Protein 2MZL (pdb70)

Foldseek 3Di:
DPPVCCCVVVVD

Organism: Conus rolani (NCBI:txid745791)

Solvent-accessible surface area: 1956 Å² total

Radius of gyration: 7.88 Å; Cα contacts (8 Å, |Δi|>4): 2; chains: 1; bounding box: 21×6×15 Å

Sequence (12 aa):
GELQNQLIRKSNGELQNQLIRKSNGELQNQLIRKSNGELQNQLIRKSNGELQNQLIRKSNGELQNQLIRKSNGELQNQLIRKSNGELQNQLIRKSNGELQNQLIRKSNGELQNQLIRKSN

Secondary structure (DSSP, 8-state):
------------

Structure (mmCIF, N/CA/C/O backbone):
data_2MZL
#
_entry.id   2MZL
#
loop_
_atom_site.group_PDB
_atom_site.id
_atom_site.type_symbol
_atom_site.label_atom_id
_atom_site.label_alt_id
_atom_site.label_comp_id
_atom_site.label_asym_id
_atom_site.label_entity_id
_atom_site.label_seq_id
_atom_site.pdbx_PDB_ins_code
_atom_site.Cartn_x
_atom_site.Cartn_y
_atom_site.Cartn_z
_atom_site.occupancy
_atom_site.B_iso_or_equiv
_atom_site.auth_seq_id
_atom_site.auth_comp_id
_atom_site.auth_asym_id
_atom_site.auth_atom_id
_atom_site.pdbx_PDB_mode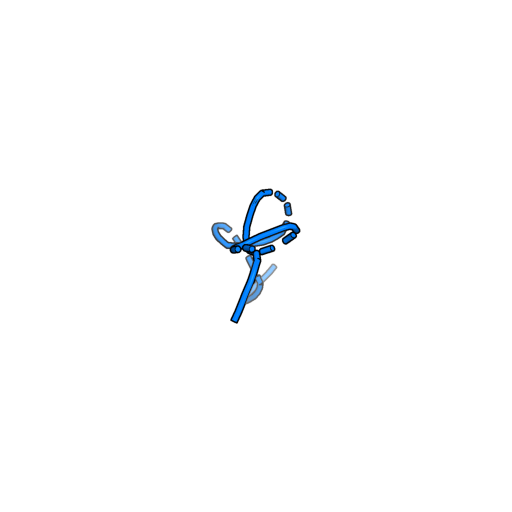l_num
ATOM 1 N N . GLY A 1 1 ? 2.786 -3.137 3.146 1.00 0.00 1 GLY A N 1
ATOM 2 C CA . GLY A 1 1 ? 2.906 -1.680 3.443 1.00 0.00 1 GLY A CA 1
ATOM 3 C C . GLY A 1 1 ? 4.251 -1.407 4.117 1.00 0.00 1 GLY A C 1
ATOM 4 O O . GLY A 1 1 ? 5.209 -1.016 3.479 1.00 0.00 1 GLY A O 1
ATOM 10 N N . GLU A 1 2 ? 4.332 -1.608 5.403 1.00 0.00 2 GLU A N 1
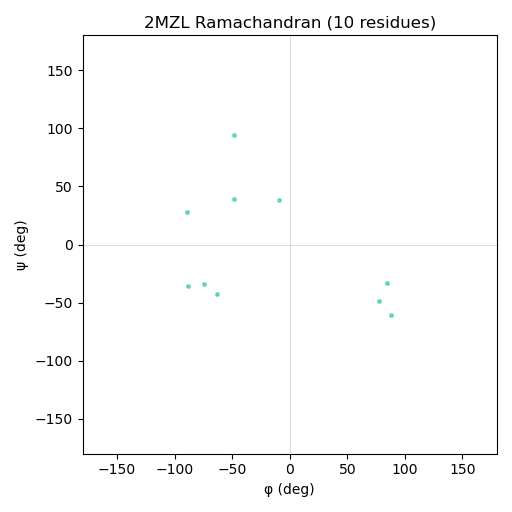ATOM 11 C CA . GLU A 1 2 ? 5.615 -1.359 6.119 1.00 0.00 2 GLU A CA 1
ATOM 12 C C . GLU A 1 2 ? 6.763 -2.028 5.361 1.00 0.00 2 GLU A C 1
ATOM 13 O O . GLU A 1 2 ? 7.847 -1.493 5.259 1.00 0.00 2 GLU A O 1
ATOM 59 N N . LEU A 1 5 ? 8.656 -0.099 2.959 1.00 0.00 5 LEU A N 1
ATOM 60 C CA . LEU A 1 5 ? 9.644 0.857 3.534 1.00 0.00 5 LEU A CA 1
ATOM 61 C C . LEU A 1 5 ? 10.978 0.143 3.746 1.00 0.00 5 LEU A C 1
ATOM 62 O O . LEU A 1 5 ? 11.991 0.516 3.189 1.00 0.00 5 LEU A O 1
ATOM 78 N N . GLN A 1 6 ? 10.987 -0.877 4.557 1.00 0.00 6 GLN A N 1
ATOM 79 C CA . GLN A 1 6 ? 12.255 -1.607 4.817 1.00 0.00 6 GLN A CA 1
ATOM 80 C C . GLN A 1 6 ? 12.953 -1.918 3.491 1.00 0.00 6 GLN A C 1
ATOM 81 O O . GLN A 1 6 ? 14.153 -1.780 3.363 1.00 0.00 6 GLN A O 1
ATOM 112 N N . ASN A 1 8 ? 13.191 -0.268 1.112 1.00 0.00 8 ASN A N 1
ATOM 113 C CA . ASN A 1 8 ? 13.840 0.974 0.602 1.00 0.00 8 ASN A CA 1
ATOM 114 C C . ASN A 1 8 ? 14.486 1.725 1.767 1.00 0.00 8 ASN A C 1
ATOM 115 O O . ASN A 1 8 ? 14.447 2.938 1.835 1.00 0.00 8 ASN A O 1
ATOM 126 N N . GLN A 1 9 ? 15.069 1.013 2.692 1.00 0.00 9 GLN A N 1
ATOM 127 C CA . GLN A 1 9 ? 15.706 1.686 3.859 1.00 0.00 9 GLN A CA 1
ATOM 128 C C . GLN A 1 9 ? 16.864 2.561 3.394 1.00 0.00 9 GLN A C 1
ATOM 129 O O . GLN A 1 9 ? 17.531 2.251 2.427 1.00 0.00 9 GLN A O 1
ATOM 175 N N . LEU A 1 12 ? 19.031 1.029 0.788 1.00 0.00 12 LEU A N 1
ATOM 176 C CA . LEU A 1 12 ? 18.368 0.116 -0.177 1.00 0.00 12 LEU A CA 1
ATOM 177 C C . LEU A 1 12 ? 17.790 0.984 -1.288 1.00 0.00 12 LEU A C 1
ATOM 178 O O . LEU A 1 12 ? 17.742 0.605 -2.441 1.00 0.00 12 LEU A O 1
ATOM 194 N N . ILE A 1 13 ? 17.363 2.160 -0.927 1.00 0.00 13 ILE A N 1
ATOM 195 C CA . ILE A 1 13 ? 16.790 3.105 -1.914 1.00 0.00 13 ILE A CA 1
ATOM 196 C C . ILE A 1 13 ? 17.908 3.718 -2.768 1.00 0.00 13 ILE A C 1
ATOM 197 O O . ILE A 1 13 ? 17.723 4.009 -3.933 1.00 0.00 13 ILE A O 1
ATOM 213 N N . ARG A 1 14 ? 19.063 3.926 -2.193 1.00 0.00 14 ARG A N 1
ATOM 214 C CA . ARG A 1 14 ? 20.181 4.527 -2.966 1.00 0.00 14 ARG A CA 1
ATOM 215 C C . ARG A 1 14 ? 20.936 3.393 -3.619 1.00 0.00 14 ARG A C 1
ATOM 216 O O . ARG A 1 14 ? 21.043 3.310 -4.826 1.00 0.00 14 ARG A O 1
ATOM 254 N N . LYS A 1 16 ? 19.886 1.112 -4.304 1.00 0.00 16 LYS A N 1
ATOM 255 C CA . LYS A 1 16 ? 18.868 0.536 -5.225 1.00 0.00 16 LYS A CA 1
ATOM 256 C C . LYS A 1 16 ? 19.449 0.467 -6.638 1.00 0.00 16 LYS A C 1
ATOM 257 O O . LYS A 1 16 ? 19.367 -0.545 -7.306 1.00 0.00 16 LYS A O 1
ATOM 276 N N . SER A 1 17 ? 20.033 1.539 -7.099 1.00 0.00 17 SER A N 1
ATOM 277 C CA . SER A 1 17 ? 20.618 1.539 -8.471 1.00 0.00 17 SER A CA 1
ATOM 278 C C . SER A 1 17 ? 22.064 1.045 -8.414 1.00 0.00 17 SER A C 1
ATOM 279 O O . SER A 1 17 ? 22.537 0.377 -9.312 1.00 0.00 17 SER A O 1
ATOM 287 N N . ASN A 1 18 ? 22.773 1.369 -7.368 1.00 0.00 18 ASN A N 1
ATOM 288 C CA . ASN A 1 18 ? 24.188 0.917 -7.261 1.00 0.00 18 ASN A CA 1
ATOM 289 C C . ASN A 1 18 ? 24.236 -0.448 -6.571 1.00 0.00 18 ASN A C 1
ATOM 290 O O . ASN A 1 18 ? 24.578 -0.549 -5.410 1.00 0.00 18 ASN A O 1
ATOM 304 N N . GLY A 1 1 ? 2.566 -3.211 2.965 1.00 0.00 1 GLY A N 2
ATOM 305 C CA . GLY A 1 1 ? 2.402 -2.175 4.023 1.00 0.00 1 GLY A CA 2
ATOM 306 C C . GLY A 1 1 ? 3.766 -1.564 4.355 1.00 0.00 1 GLY A C 2
ATOM 307 O O . GLY A 1 1 ? 4.353 -0.864 3.555 1.00 0.00 1 GLY A O 2
ATOM 313 N N . GLU A 1 2 ? 4.272 -1.823 5.530 1.00 0.00 2 GLU A N 2
ATOM 314 C CA . GLU A 1 2 ? 5.597 -1.257 5.914 1.00 0.00 2 GLU A CA 2
ATOM 315 C C . GLU A 1 2 ? 6.708 -2.048 5.222 1.00 0.00 2 GLU A C 2
ATOM 316 O O . GLU A 1 2 ? 7.839 -1.609 5.136 1.00 0.00 2 GLU A O 2
ATOM 362 N N . LEU A 1 5 ? 8.806 -0.284 2.850 1.00 0.00 5 LEU A N 2
ATOM 363 C CA . LEU A 1 5 ? 9.798 0.639 3.470 1.00 0.00 5 LEU A CA 2
ATOM 364 C C . LEU A 1 5 ? 11.095 -0.116 3.759 1.00 0.00 5 LEU A C 2
ATOM 365 O O . LEU A 1 5 ? 12.159 0.263 3.311 1.00 0.00 5 LEU A O 2
ATOM 381 N N . GLN A 1 6 ? 11.017 -1.171 4.518 1.00 0.00 6 GLN A N 2
ATOM 382 C CA . GLN A 1 6 ? 12.247 -1.936 4.850 1.00 0.00 6 GLN A CA 2
ATOM 383 C C . GLN A 1 6 ? 13.017 -2.267 3.568 1.00 0.00 6 GLN A C 2
ATOM 384 O O . GLN A 1 6 ? 14.202 -2.533 3.598 1.00 0.00 6 GLN A O 2
ATOM 415 N N . ASN A 1 8 ? 13.389 -0.169 1.146 1.00 0.00 8 ASN A N 2
ATOM 416 C CA . ASN A 1 8 ? 14.022 1.093 0.667 1.00 0.00 8 ASN A CA 2
ATOM 417 C C . ASN A 1 8 ? 14.659 1.816 1.854 1.00 0.00 8 ASN A C 2
ATOM 418 O O . ASN A 1 8 ? 14.604 3.025 1.961 1.00 0.00 8 ASN A O 2
ATOM 429 N N . GLN A 1 9 ? 15.252 1.083 2.755 1.00 0.00 9 GLN A N 2
ATOM 430 C CA . GLN A 1 9 ? 15.879 1.726 3.943 1.00 0.00 9 GLN A CA 2
ATOM 431 C C . GLN A 1 9 ? 17.023 2.634 3.504 1.00 0.00 9 GLN A C 2
ATOM 432 O O . GLN A 1 9 ? 17.685 2.374 2.520 1.00 0.00 9 GLN A O 2
ATOM 478 N N . LEU A 1 12 ? 19.173 1.281 0.852 1.00 0.00 12 LEU A N 2
ATOM 479 C CA . LEU A 1 12 ? 18.502 0.364 -0.102 1.00 0.00 12 LEU A CA 2
ATOM 480 C C . LEU A 1 12 ? 17.871 1.235 -1.180 1.00 0.00 12 LEU A C 2
ATOM 481 O O . LEU A 1 12 ? 17.760 0.856 -2.326 1.00 0.00 12 LEU A O 2
ATOM 497 N N . ILE A 1 13 ? 17.473 2.420 -0.799 1.00 0.00 13 ILE A N 2
ATOM 498 C CA . ILE A 1 13 ? 16.862 3.370 -1.760 1.00 0.00 13 ILE A CA 2
ATOM 499 C C . ILE A 1 13 ? 17.939 3.909 -2.708 1.00 0.00 13 ILE A C 2
ATOM 500 O O . ILE A 1 13 ? 17.695 4.144 -3.875 1.00 0.00 13 ILE A O 2
ATOM 516 N N . ARG A 1 14 ? 19.131 4.108 -2.210 1.00 0.00 14 ARG A N 2
ATOM 517 C CA . ARG A 1 14 ? 20.221 4.627 -3.076 1.00 0.00 14 ARG A CA 2
ATOM 518 C C . ARG A 1 14 ? 20.879 3.427 -3.713 1.00 0.00 14 ARG A C 2
ATOM 519 O O . ARG A 1 14 ? 20.881 3.265 -4.918 1.00 0.00 14 ARG A O 2
ATOM 557 N N . LYS A 1 16 ? 19.709 1.174 -4.222 1.00 0.00 16 LYS A N 2
ATOM 558 C CA . LYS A 1 16 ? 18.622 0.600 -5.065 1.00 0.00 16 LYS A CA 2
ATOM 559 C C . LYS A 1 16 ? 19.143 0.431 -6.493 1.00 0.00 16 LYS A C 2
ATOM 560 O O . LYS A 1 16 ? 19.039 -0.626 -7.083 1.00 0.00 16 LYS A O 2
ATOM 579 N N . SER A 1 17 ? 19.711 1.466 -7.050 1.00 0.00 17 SER A N 2
ATOM 580 C CA . SER A 1 17 ? 20.247 1.366 -8.437 1.00 0.00 17 SER A CA 2
ATOM 581 C C . SER A 1 17 ? 21.667 0.798 -8.388 1.00 0.00 17 SER A C 2
ATOM 582 O O . SER A 1 17 ? 22.129 0.171 -9.320 1.00 0.00 17 SER A O 2
ATOM 590 N N . ASN A 1 18 ? 22.362 1.015 -7.303 1.00 0.00 18 ASN A N 2
ATOM 591 C CA . ASN A 1 18 ? 23.751 0.489 -7.192 1.00 0.00 18 ASN A CA 2
ATOM 592 C C . ASN A 1 18 ? 24.593 1.026 -8.350 1.00 0.00 18 ASN A C 2
ATOM 593 O O . ASN A 1 18 ? 25.632 0.485 -8.671 1.00 0.00 18 ASN A O 2
ATOM 607 N N . GLY A 1 1 ? 3.015 -3.131 2.443 1.00 0.00 1 GLY A N 3
ATOM 608 C CA . GLY A 1 1 ? 2.976 -1.735 2.965 1.00 0.00 1 GLY A CA 3
ATOM 609 C C . GLY A 1 1 ? 4.226 -1.472 3.804 1.00 0.00 1 GLY A C 3
ATOM 610 O O . GLY A 1 1 ? 5.062 -0.663 3.453 1.00 0.00 1 GLY A O 3
ATOM 616 N N . GLU A 1 2 ? 4.362 -2.150 4.911 1.00 0.00 2 GLU A N 3
ATOM 617 C CA . GLU A 1 2 ? 5.559 -1.938 5.771 1.00 0.00 2 GLU A CA 3
ATOM 618 C C . GLU A 1 2 ? 6.798 -2.493 5.064 1.00 0.00 2 GLU A C 3
ATOM 619 O O . GLU A 1 2 ? 7.912 -2.093 5.338 1.00 0.00 2 GLU A O 3
ATOM 665 N N . LEU A 1 5 ? 8.802 -0.073 2.891 1.00 0.00 5 LEU A N 3
ATOM 666 C CA . LEU A 1 5 ? 9.655 0.831 3.710 1.00 0.00 5 LEU A CA 3
ATOM 667 C C . LEU A 1 5 ? 11.022 0.182 3.919 1.00 0.00 5 LEU A C 3
ATOM 668 O O . LEU A 1 5 ? 12.042 0.713 3.528 1.00 0.00 5 LEU A O 3
ATOM 684 N N . GLN A 1 6 ? 11.049 -0.958 4.545 1.00 0.00 6 GLN A N 3
ATOM 685 C CA . GLN A 1 6 ? 12.347 -1.636 4.792 1.00 0.00 6 GLN A CA 3
ATOM 686 C C . GLN A 1 6 ? 13.085 -1.828 3.465 1.00 0.00 6 GLN A C 3
ATOM 687 O O . GLN A 1 6 ? 14.297 -1.777 3.406 1.00 0.00 6 GLN A O 3
ATOM 718 N N . ASN A 1 8 ? 13.241 0.168 1.193 1.00 0.00 8 ASN A N 3
ATOM 719 C CA . ASN A 1 8 ? 13.814 1.482 0.788 1.00 0.00 8 ASN A CA 3
ATOM 720 C C . ASN A 1 8 ? 14.518 2.112 1.989 1.00 0.00 8 ASN A C 3
ATOM 721 O O . ASN A 1 8 ? 14.451 3.305 2.206 1.00 0.00 8 ASN A O 3
ATOM 732 N N . GLN A 1 9 ? 15.186 1.315 2.780 1.00 0.00 9 GLN A N 3
ATOM 733 C CA . GLN A 1 9 ? 15.884 1.866 3.972 1.00 0.00 9 GLN A CA 3
ATOM 734 C C . GLN A 1 9 ? 17.038 2.758 3.529 1.00 0.00 9 GLN A C 3
ATOM 735 O O . GLN A 1 9 ? 17.684 2.492 2.534 1.00 0.00 9 GLN A O 3
ATOM 781 N N . LEU A 1 12 ? 19.188 1.218 1.008 1.00 0.00 12 LEU A N 3
ATOM 782 C CA . LEU A 1 12 ? 18.491 0.248 0.125 1.00 0.00 12 LEU A CA 3
ATOM 783 C C . LEU A 1 12 ? 17.838 1.050 -0.996 1.00 0.00 12 LEU A C 3
ATOM 784 O O . LEU A 1 12 ? 17.705 0.598 -2.115 1.00 0.00 12 LEU A O 3
ATOM 800 N N . ILE A 1 13 ? 17.445 2.253 -0.683 1.00 0.00 13 ILE A N 3
ATOM 801 C CA . ILE A 1 13 ? 16.807 3.142 -1.684 1.00 0.00 13 ILE A CA 3
ATOM 802 C C . ILE A 1 13 ? 17.865 3.673 -2.661 1.00 0.00 13 ILE A C 3
ATOM 803 O O . ILE A 1 13 ? 17.609 3.850 -3.834 1.00 0.00 13 ILE A O 3
ATOM 819 N N . ARG A 1 14 ? 19.053 3.931 -2.179 1.00 0.00 14 ARG A N 3
ATOM 820 C CA . ARG A 1 14 ? 20.119 4.449 -3.074 1.00 0.00 14 ARG A CA 3
ATOM 821 C C . ARG A 1 14 ? 20.800 3.246 -3.684 1.00 0.00 14 ARG A C 3
ATOM 822 O O . ARG A 1 14 ? 20.789 3.048 -4.882 1.00 0.00 14 ARG A O 3
ATOM 860 N N . LYS A 1 16 ? 19.682 0.968 -4.141 1.00 0.00 16 LYS A N 3
ATOM 861 C CA . LYS A 1 16 ? 18.604 0.374 -4.979 1.00 0.00 16 LYS A CA 3
ATOM 862 C C . LYS A 1 16 ? 19.105 0.237 -6.418 1.00 0.00 16 LYS A C 3
ATOM 863 O O . LYS A 1 16 ? 19.039 -0.822 -7.012 1.00 0.00 16 LYS A O 3
ATOM 882 N N . SER A 1 17 ? 19.607 1.302 -6.985 1.00 0.00 17 SER A N 3
ATOM 883 C CA . SER A 1 17 ? 20.112 1.232 -8.386 1.00 0.00 17 SER A CA 3
ATOM 884 C C . SER A 1 17 ? 21.545 0.694 -8.387 1.00 0.00 17 SER A C 3
ATOM 885 O O . SER A 1 17 ? 21.990 0.092 -9.343 1.00 0.00 17 SER A O 3
ATOM 893 N N . ASN A 1 18 ? 22.271 0.908 -7.324 1.00 0.00 18 ASN A N 3
ATOM 894 C CA . ASN A 1 18 ? 23.673 0.408 -7.267 1.00 0.00 18 ASN A CA 3
ATOM 895 C C . ASN A 1 18 ? 24.535 1.200 -8.254 1.00 0.00 18 ASN A C 3
ATOM 896 O O . ASN A 1 18 ? 24.068 1.616 -9.295 1.00 0.00 18 ASN A O 3
ATOM 910 N N . GLY A 1 1 ? 1.915 -1.481 2.115 1.00 0.00 1 GLY A N 4
ATOM 911 C CA . GLY A 1 1 ? 2.433 -2.330 3.225 1.00 0.00 1 GLY A CA 4
ATOM 912 C C . GLY A 1 1 ? 3.697 -1.693 3.805 1.00 0.00 1 GLY A C 4
ATOM 913 O O . GLY A 1 1 ? 4.405 -0.972 3.132 1.00 0.00 1 GLY A O 4
ATOM 919 N N . GLU A 1 2 ? 3.987 -1.956 5.050 1.00 0.00 2 GLU A N 4
ATOM 920 C CA . GLU A 1 2 ? 5.205 -1.366 5.671 1.00 0.00 2 GLU A CA 4
ATOM 921 C C . GLU A 1 2 ? 6.438 -2.154 5.223 1.00 0.00 2 GLU A C 4
ATOM 922 O O . GLU A 1 2 ? 7.557 -1.697 5.344 1.00 0.00 2 GLU A O 4
ATOM 968 N N . LEU A 1 5 ? 8.567 -0.426 2.700 1.00 0.00 5 LEU A N 4
ATOM 969 C CA . LEU A 1 5 ? 9.404 0.673 3.253 1.00 0.00 5 LEU A CA 4
ATOM 970 C C . LEU A 1 5 ? 10.812 0.147 3.520 1.00 0.00 5 LEU A C 4
ATOM 971 O O . LEU A 1 5 ? 11.789 0.677 3.030 1.00 0.00 5 LEU A O 4
ATOM 987 N N . GLN A 1 6 ? 10.923 -0.888 4.304 1.00 0.00 6 GLN A N 4
ATOM 988 C CA . GLN A 1 6 ? 12.267 -1.441 4.609 1.00 0.00 6 GLN A CA 4
ATOM 989 C C . GLN A 1 6 ? 13.059 -1.605 3.311 1.00 0.00 6 GLN A C 4
ATOM 990 O O . GLN A 1 6 ? 14.242 -1.336 3.257 1.00 0.00 6 GLN A O 4
ATOM 1021 N N . ASN A 1 8 ? 13.373 0.181 1.183 1.00 0.00 8 ASN A N 4
ATOM 1022 C CA . ASN A 1 8 ? 13.937 1.511 0.819 1.00 0.00 8 ASN A CA 4
ATOM 1023 C C . ASN A 1 8 ? 14.671 2.093 2.029 1.00 0.00 8 ASN A C 4
ATOM 1024 O O . ASN A 1 8 ? 14.638 3.282 2.277 1.00 0.00 8 ASN A O 4
ATOM 1035 N N . GLN A 1 9 ? 15.327 1.259 2.788 1.00 0.00 9 GLN A N 4
ATOM 1036 C CA . GLN A 1 9 ? 16.058 1.755 3.988 1.00 0.00 9 GLN A CA 4
ATOM 1037 C C . GLN A 1 9 ? 17.208 2.661 3.551 1.00 0.00 9 GLN A C 4
ATOM 1038 O O . GLN A 1 9 ? 17.837 2.418 2.539 1.00 0.00 9 GLN A O 4
ATOM 1084 N N . LEU A 1 12 ? 19.264 1.178 0.932 1.00 0.00 12 LEU A N 4
ATOM 1085 C CA . LEU A 1 12 ? 18.532 0.263 0.023 1.00 0.00 12 LEU A CA 4
ATOM 1086 C C . LEU A 1 12 ? 17.879 1.125 -1.051 1.00 0.00 12 LEU A C 4
ATOM 1087 O O . LEU A 1 12 ? 17.706 0.718 -2.181 1.00 0.00 12 LEU A O 4
ATOM 1103 N N . ILE A 1 13 ? 17.537 2.332 -0.689 1.00 0.00 13 ILE A N 4
ATOM 1104 C CA . ILE A 1 13 ? 16.913 3.272 -1.653 1.00 0.00 13 ILE A CA 4
ATOM 1105 C C . ILE A 1 13 ? 17.984 3.812 -2.607 1.00 0.00 13 ILE A C 4
ATOM 1106 O O . ILE A 1 13 ? 17.732 4.053 -3.772 1.00 0.00 13 ILE A O 4
ATOM 1122 N N . ARG A 1 14 ? 19.181 4.005 -2.118 1.00 0.00 14 ARG A N 4
ATOM 1123 C CA . ARG A 1 14 ? 20.267 4.525 -2.989 1.00 0.00 14 ARG A CA 4
ATOM 1124 C C . ARG A 1 14 ? 20.915 3.327 -3.642 1.00 0.00 14 ARG A C 4
ATOM 1125 O O . ARG A 1 14 ? 20.901 3.173 -4.847 1.00 0.00 14 ARG A O 4
ATOM 1163 N N . LYS A 1 16 ? 19.736 1.105 -4.190 1.00 0.00 16 LYS A N 4
ATOM 1164 C CA . LYS A 1 16 ? 18.644 0.574 -5.052 1.00 0.00 16 LYS A CA 4
ATOM 1165 C C . LYS A 1 16 ? 19.140 0.492 -6.497 1.00 0.00 16 LYS A C 4
ATOM 1166 O O . LYS A 1 16 ? 19.017 -0.525 -7.152 1.00 0.00 16 LYS A O 4
ATOM 1185 N N . SER A 1 17 ? 19.699 1.559 -6.998 1.00 0.00 17 SER A N 4
ATOM 1186 C CA . SER A 1 17 ? 20.204 1.551 -8.398 1.00 0.00 17 SER A CA 4
ATOM 1187 C C . SER A 1 17 ? 21.565 0.856 -8.446 1.00 0.00 17 SER A C 4
ATOM 1188 O O . SER A 1 17 ? 21.894 0.179 -9.400 1.00 0.00 17 SER A O 4
ATOM 1196 N N . ASN A 1 18 ? 22.363 1.020 -7.425 1.00 0.00 18 ASN A N 4
ATOM 1197 C CA . ASN A 1 18 ? 23.703 0.369 -7.417 1.00 0.00 18 ASN A CA 4
ATOM 1198 C C . ASN A 1 18 ? 24.398 0.619 -8.757 1.00 0.00 18 ASN A C 4
ATOM 1199 O O . ASN A 1 18 ? 24.509 -0.270 -9.578 1.00 0.00 18 ASN A O 4
ATOM 1213 N N . GLY A 1 1 ? 3.087 -3.868 0.485 1.00 0.00 1 GLY A N 5
ATOM 1214 C CA . GLY A 1 1 ? 3.096 -4.152 1.949 1.00 0.00 1 GLY A CA 5
ATOM 1215 C C . GLY A 1 1 ? 4.193 -3.324 2.622 1.00 0.00 1 GLY A C 5
ATOM 1216 O O . GLY A 1 1 ? 4.838 -2.506 1.995 1.00 0.00 1 GLY A O 5
ATOM 1222 N N . GLU A 1 2 ? 4.410 -3.528 3.892 1.00 0.00 2 GLU A N 5
ATOM 1223 C CA . GLU A 1 2 ? 5.467 -2.751 4.602 1.00 0.00 2 GLU A CA 5
ATOM 1224 C C . GLU A 1 2 ? 6.828 -3.050 3.9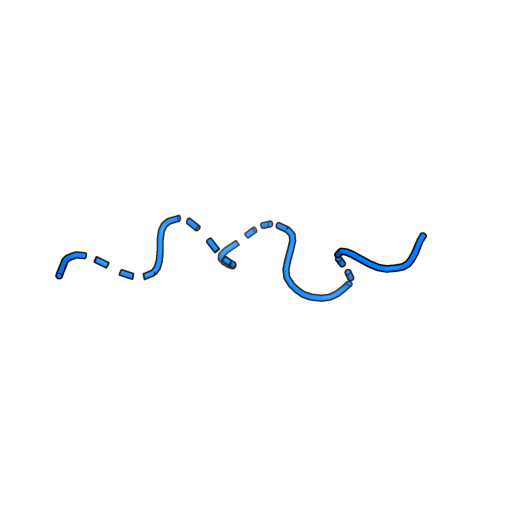72 1.00 0.00 2 GLU A C 5
ATOM 1225 O O . GLU A 1 2 ? 7.747 -2.260 4.057 1.00 0.00 2 GLU A O 5
ATOM 1271 N N . LEU A 1 5 ? 8.475 -0.477 2.143 1.00 0.00 5 LEU A N 5
ATOM 1272 C CA . LEU A 1 5 ? 9.126 0.582 2.963 1.00 0.00 5 LEU A CA 5
ATOM 1273 C C . LEU A 1 5 ? 10.531 0.126 3.346 1.00 0.00 5 LEU A C 5
ATOM 1274 O O . LEU A 1 5 ? 11.516 0.752 3.006 1.00 0.00 5 LEU A O 5
ATOM 1290 N N . GLN A 1 6 ? 10.631 -0.960 4.058 1.00 0.00 6 GLN A N 5
ATOM 1291 C CA . GLN A 1 6 ? 11.969 -1.454 4.472 1.00 0.00 6 GLN A CA 5
ATOM 1292 C C . GLN A 1 6 ? 12.810 -1.754 3.229 1.00 0.00 6 GLN A C 5
ATOM 1293 O O . GLN A 1 6 ? 14.014 -1.598 3.231 1.00 0.00 6 GLN A O 5
ATOM 1324 N N . ASN A 1 8 ? 13.264 -0.086 0.931 1.00 0.00 8 ASN A N 5
ATOM 1325 C CA . ASN A 1 8 ? 13.938 1.184 0.537 1.00 0.00 8 ASN A CA 5
ATOM 1326 C C . ASN A 1 8 ? 14.607 1.799 1.767 1.00 0.00 8 ASN A C 5
ATOM 1327 O O . ASN A 1 8 ? 14.597 2.999 1.957 1.00 0.00 8 ASN A O 5
ATOM 1338 N N . GLN A 1 9 ? 15.179 0.984 2.610 1.00 0.00 9 GLN A N 5
ATOM 1339 C CA . GLN A 1 9 ? 15.838 1.518 3.834 1.00 0.00 9 GLN A CA 5
ATOM 1340 C C . GLN A 1 9 ? 16.964 2.475 3.443 1.00 0.00 9 GLN A C 5
ATOM 1341 O O . GLN A 1 9 ? 17.649 2.259 2.462 1.00 0.00 9 GLN A O 5
ATOM 1387 N N . LEU A 1 12 ? 19.251 1.158 0.941 1.00 0.00 12 LEU A N 5
ATOM 1388 C CA . LEU A 1 12 ? 18.621 0.187 0.010 1.00 0.00 12 LEU A CA 5
ATOM 1389 C C . LEU A 1 12 ? 17.952 0.995 -1.096 1.00 0.00 12 LEU A C 5
ATOM 1390 O O . LEU A 1 12 ? 17.864 0.578 -2.232 1.00 0.00 12 LEU A O 5
ATOM 1406 N N . ILE A 1 13 ? 17.495 2.167 -0.751 1.00 0.00 13 ILE A N 5
ATOM 1407 C CA . ILE A 1 13 ? 16.835 3.058 -1.735 1.00 0.00 13 ILE A CA 5
ATOM 1408 C C . ILE A 1 13 ? 17.886 3.677 -2.663 1.00 0.00 13 ILE A C 5
ATOM 1409 O O . ILE A 1 13 ? 17.637 3.908 -3.830 1.00 0.00 13 ILE A O 5
ATOM 1425 N N . ARG A 1 14 ? 19.057 3.951 -2.153 1.00 0.00 14 ARG A N 5
ATOM 1426 C CA . ARG A 1 14 ? 20.110 4.553 -3.009 1.00 0.00 14 ARG A CA 5
ATOM 1427 C C . ARG A 1 14 ? 20.849 3.412 -3.666 1.00 0.00 14 ARG A C 5
ATOM 1428 O O . ARG A 1 14 ? 20.850 3.265 -4.872 1.00 0.00 14 ARG A O 5
ATOM 1466 N N . LYS A 1 16 ? 19.841 1.102 -4.208 1.00 0.00 16 LYS A N 5
ATOM 1467 C CA . LYS A 1 16 ? 18.790 0.477 -5.058 1.00 0.00 16 LYS A CA 5
ATOM 1468 C C . LYS A 1 16 ? 19.301 0.385 -6.495 1.00 0.00 16 LYS A C 5
ATOM 1469 O O . LYS A 1 16 ? 19.198 -0.640 -7.138 1.00 0.00 16 LYS A O 5
ATOM 1488 N N . SER A 1 17 ? 19.855 1.453 -7.003 1.00 0.00 17 SER A N 5
ATOM 1489 C CA . SER A 1 17 ? 20.378 1.434 -8.396 1.00 0.00 17 SER A CA 5
ATOM 1490 C C . SER A 1 17 ? 21.822 0.930 -8.392 1.00 0.00 17 SER A C 5
ATOM 1491 O O . SER A 1 17 ? 22.254 0.244 -9.297 1.00 0.00 17 SER A O 5
ATOM 1499 N N . ASN A 1 18 ? 22.575 1.266 -7.380 1.00 0.00 18 ASN A N 5
ATOM 1500 C CA . ASN A 1 18 ? 23.991 0.804 -7.321 1.00 0.00 18 ASN A CA 5
ATOM 1501 C C . ASN A 1 18 ? 24.041 -0.615 -6.749 1.00 0.00 18 ASN A C 5
ATOM 1502 O O . ASN A 1 18 ? 24.745 -0.877 -5.794 1.00 0.00 18 ASN A O 5
ATOM 1516 N N . GLY A 1 1 ? 2.058 -3.017 5.593 1.00 0.00 1 GLY A N 6
ATOM 1517 C CA . GLY A 1 1 ? 2.591 -2.49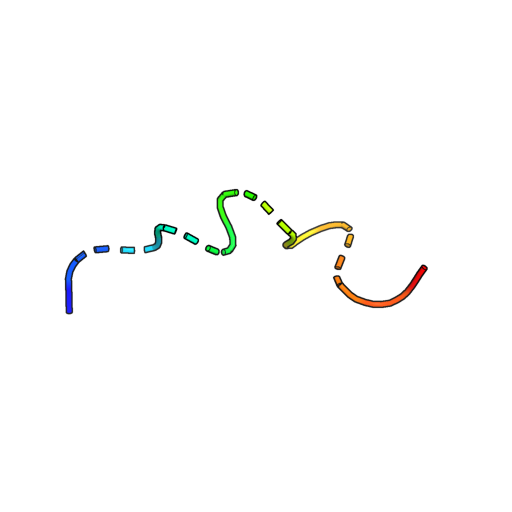6 4.304 1.00 0.00 1 GLY A CA 6
ATOM 1518 C C . GLY A 1 1 ? 3.966 -1.867 4.541 1.00 0.00 1 GLY A C 6
ATOM 1519 O O . GLY A 1 1 ? 4.558 -1.293 3.650 1.00 0.00 1 GLY A O 6
ATOM 1525 N N . GLU A 1 2 ? 4.477 -1.972 5.737 1.00 0.00 2 GLU A N 6
ATOM 1526 C CA . GLU A 1 2 ? 5.812 -1.380 6.030 1.00 0.00 2 GLU A CA 6
ATOM 1527 C C . GLU A 1 2 ? 6.872 -2.037 5.144 1.00 0.00 2 GLU A C 6
ATOM 1528 O O . GLU A 1 2 ? 7.908 -1.465 4.871 1.00 0.00 2 GLU A O 6
ATOM 1574 N N . LEU A 1 5 ? 8.685 -0.033 2.959 1.00 0.00 5 LEU A N 6
ATOM 1575 C CA . LEU A 1 5 ? 9.703 0.876 3.560 1.00 0.00 5 LEU A CA 6
ATOM 1576 C C . LEU A 1 5 ? 11.032 0.132 3.692 1.00 0.00 5 LEU A C 6
ATOM 1577 O O . LEU A 1 5 ? 12.035 0.530 3.135 1.00 0.00 5 LEU A O 6
ATOM 1593 N N . GLN A 1 6 ? 11.047 -0.937 4.435 1.00 0.00 6 GLN A N 6
ATOM 1594 C CA . GLN A 1 6 ? 12.311 -1.696 4.613 1.00 0.00 6 GLN A CA 6
ATOM 1595 C C . GLN A 1 6 ? 12.974 -1.915 3.251 1.00 0.00 6 GLN A C 6
ATOM 1596 O O . GLN A 1 6 ? 14.180 -1.844 3.118 1.00 0.00 6 GLN A O 6
ATOM 1627 N N . ASN A 1 8 ? 13.218 -0.024 1.023 1.00 0.00 8 ASN A N 6
ATOM 1628 C CA . ASN A 1 8 ? 13.907 1.238 0.63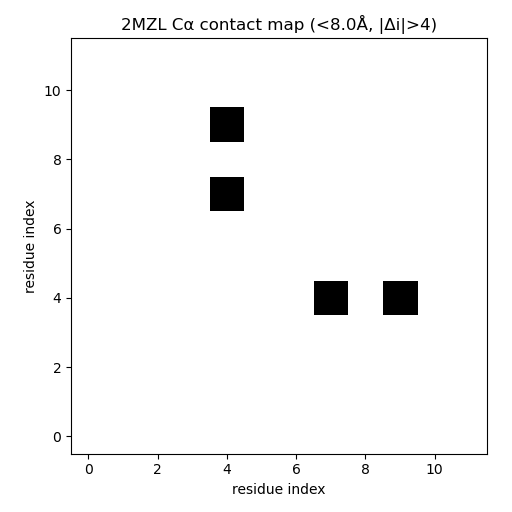2 1.00 0.00 8 ASN A CA 6
ATOM 1629 C C . ASN A 1 8 ? 14.627 1.820 1.849 1.00 0.00 8 ASN A C 6
ATOM 1630 O O . ASN A 1 8 ? 14.655 3.018 2.051 1.00 0.00 8 ASN A O 6
ATOM 1641 N N . GLN A 1 9 ? 15.206 0.980 2.663 1.00 0.00 9 GLN A N 6
ATOM 1642 C CA . GLN A 1 9 ? 15.919 1.484 3.871 1.00 0.00 9 GLN A CA 6
ATOM 1643 C C . GLN A 1 9 ? 16.982 2.495 3.451 1.00 0.00 9 GLN A C 6
ATOM 1644 O O . GLN A 1 9 ? 17.647 2.314 2.450 1.00 0.00 9 GLN A O 6
ATOM 1690 N N . LEU A 1 12 ? 19.269 1.153 0.910 1.00 0.00 12 LEU A N 6
ATOM 1691 C CA . LEU A 1 12 ? 18.661 0.168 -0.020 1.00 0.00 12 LEU A CA 6
ATOM 1692 C C . LEU A 1 12 ? 17.928 0.957 -1.100 1.00 0.00 12 LEU A C 6
ATOM 1693 O O . LEU A 1 12 ? 17.811 0.536 -2.233 1.00 0.00 12 LEU A O 6
ATOM 1709 N N . ILE A 1 13 ? 17.446 2.115 -0.739 1.00 0.00 13 ILE A N 6
ATOM 1710 C CA . ILE A 1 13 ? 16.726 2.984 -1.701 1.00 0.00 13 ILE A CA 6
ATOM 1711 C C . ILE A 1 13 ? 17.722 3.622 -2.678 1.00 0.00 13 ILE A C 6
ATOM 1712 O O . ILE A 1 13 ? 17.427 3.820 -3.840 1.00 0.00 13 ILE A O 6
ATOM 1728 N N . ARG A 1 14 ? 18.899 3.949 -2.213 1.00 0.00 14 ARG A N 6
ATOM 1729 C CA . ARG A 1 14 ? 19.904 4.570 -3.112 1.00 0.00 14 ARG A CA 6
ATOM 1730 C C . ARG A 1 14 ? 20.723 3.442 -3.698 1.00 0.00 14 ARG A C 6
ATOM 1731 O O . ARG A 1 14 ? 20.751 3.230 -4.894 1.00 0.00 14 ARG A O 6
ATOM 1769 N N . LYS A 1 16 ? 19.882 1.086 -4.169 1.00 0.00 16 LYS A N 6
ATOM 1770 C CA . LYS A 1 16 ? 18.883 0.380 -5.020 1.00 0.00 16 LYS A CA 6
ATOM 1771 C C . LYS A 1 16 ? 19.430 0.261 -6.444 1.00 0.00 16 LYS A C 6
ATOM 1772 O O . LYS A 1 16 ? 19.545 -0.819 -6.987 1.00 0.00 16 LYS A O 6
ATOM 1791 N N . SER A 1 17 ? 19.771 1.364 -7.054 1.00 0.00 17 SER A N 6
ATOM 1792 C CA . SER A 1 17 ? 20.312 1.315 -8.441 1.00 0.00 17 SER A CA 6
ATOM 1793 C C . SER A 1 17 ? 21.831 1.140 -8.388 1.00 0.00 17 SER A C 6
ATOM 1794 O O . SER A 1 17 ? 22.403 0.363 -9.124 1.00 0.00 17 SER A O 6
ATOM 1802 N N . ASN A 1 18 ? 22.488 1.859 -7.519 1.00 0.00 18 ASN A N 6
ATOM 1803 C CA . ASN A 1 18 ? 23.969 1.735 -7.417 1.00 0.00 18 ASN A CA 6
ATOM 1804 C C . ASN A 1 18 ? 24.595 1.908 -8.802 1.00 0.00 18 ASN A C 6
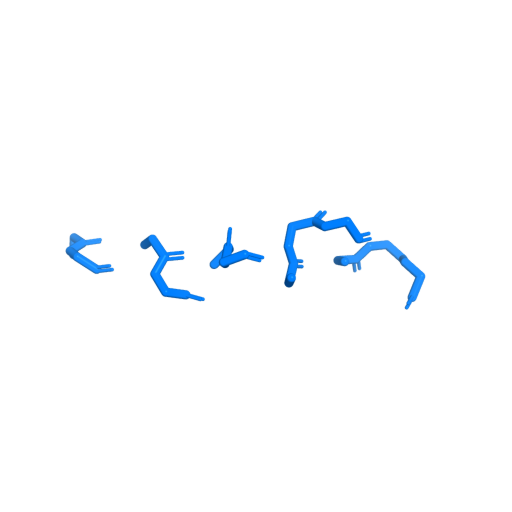ATOM 1805 O O . ASN A 1 18 ? 25.315 1.050 -9.272 1.00 0.00 18 ASN A O 6
ATOM 1819 N N . GLY A 1 1 ? 1.472 -0.375 3.852 1.00 0.00 1 GLY A N 7
ATOM 1820 C CA . GLY A 1 1 ? 2.455 -1.473 3.630 1.00 0.00 1 GLY A CA 7
ATOM 1821 C C . GLY A 1 1 ? 3.833 -1.028 4.120 1.00 0.00 1 GLY A C 7
ATOM 1822 O O . GLY A 1 1 ? 4.575 -0.377 3.411 1.00 0.00 1 GLY A O 7
ATOM 1828 N N . GLU A 1 2 ? 4.181 -1.371 5.330 1.00 0.00 2 GLU A N 7
ATOM 1829 C CA . GLU A 1 2 ? 5.511 -0.965 5.866 1.00 0.00 2 GLU A CA 7
ATOM 1830 C C . GLU A 1 2 ? 6.606 -1.821 5.224 1.00 0.00 2 GLU A C 7
ATOM 1831 O O . GLU A 1 2 ? 7.706 -1.365 4.990 1.00 0.00 2 GLU A O 7
ATOM 1877 N N . LEU A 1 5 ? 8.771 -0.178 2.873 1.00 0.00 5 LEU A N 7
ATOM 1878 C CA . LEU A 1 5 ? 9.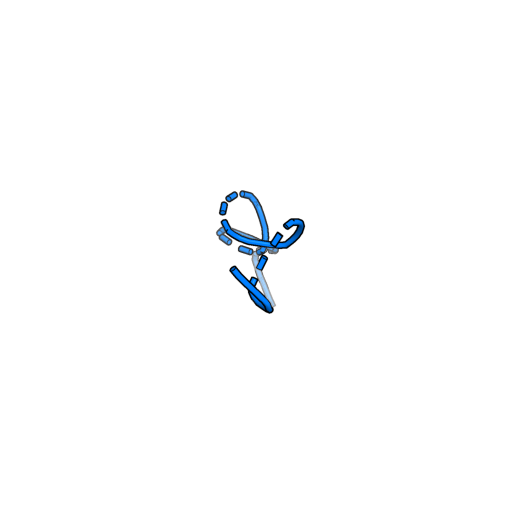813 0.730 3.425 1.00 0.00 5 LEU A CA 7
ATOM 1879 C C . LEU A 1 5 ? 11.102 -0.058 3.648 1.00 0.00 5 LEU A C 7
ATOM 1880 O O . LEU A 1 5 ? 12.158 0.303 3.167 1.00 0.00 5 LEU A O 7
ATOM 1896 N N . GLN A 1 6 ? 11.023 -1.128 4.386 1.00 0.00 6 GLN A N 7
ATOM 1897 C CA . GLN A 1 6 ? 12.240 -1.936 4.657 1.00 0.00 6 GLN A CA 7
ATOM 1898 C C . GLN A 1 6 ? 13.013 -2.171 3.355 1.00 0.00 6 GLN A C 7
ATOM 1899 O O . GLN A 1 6 ? 14.223 -2.076 3.317 1.00 0.00 6 GLN A O 7
ATOM 1930 N N . ASN A 1 8 ? 13.321 -0.325 1.052 1.00 0.00 8 ASN A N 7
ATOM 1931 C CA . ASN A 1 8 ? 13.933 0.960 0.606 1.00 0.00 8 ASN A CA 7
ATOM 1932 C C . ASN A 1 8 ? 14.568 1.667 1.805 1.00 0.00 8 ASN A C 7
ATOM 1933 O O . ASN A 1 8 ? 14.491 2.871 1.940 1.00 0.00 8 ASN A O 7
ATOM 1944 N N . GLN A 1 9 ? 15.183 0.924 2.686 1.00 0.00 9 GLN A N 7
ATOM 1945 C CA . GLN A 1 9 ? 15.808 1.554 3.883 1.00 0.00 9 GLN A CA 7
ATOM 1946 C C . GLN A 1 9 ? 16.939 2.486 3.460 1.00 0.00 9 GLN A C 7
ATOM 1947 O O . GLN A 1 9 ? 17.592 2.264 2.460 1.00 0.00 9 GLN A O 7
ATOM 1993 N N . LEU A 1 12 ? 19.110 1.264 0.754 1.00 0.00 12 LEU A N 7
ATOM 1994 C CA . LEU A 1 12 ? 18.448 0.379 -0.231 1.00 0.00 12 LEU A CA 7
ATOM 1995 C C . LEU A 1 12 ? 17.911 1.287 -1.325 1.00 0.00 12 LEU A C 7
ATOM 1996 O O . LEU A 1 12 ? 17.990 0.995 -2.498 1.00 0.00 12 LEU A O 7
ATOM 2012 N N . ILE A 1 13 ? 17.387 2.411 -0.923 1.00 0.00 13 ILE A N 7
ATOM 2013 C CA . ILE A 1 13 ? 16.847 3.401 -1.887 1.00 0.00 13 ILE A CA 7
ATOM 2014 C C . ILE A 1 13 ? 17.983 3.966 -2.749 1.00 0.00 13 ILE A C 7
ATOM 2015 O O . ILE A 1 13 ? 17.808 4.260 -3.916 1.00 0.00 13 ILE A O 7
ATOM 2031 N N . ARG A 1 14 ? 19.145 4.126 -2.176 1.00 0.00 14 ARG A N 7
ATOM 2032 C CA . ARG A 1 14 ? 20.289 4.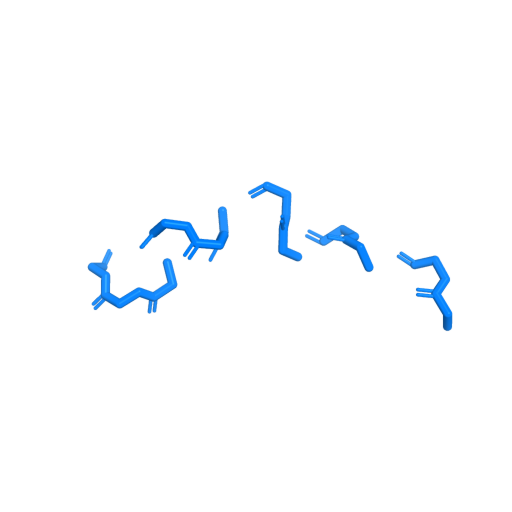674 -2.948 1.00 0.00 14 ARG A CA 7
ATOM 2033 C C . ARG A 1 14 ? 20.949 3.507 -3.643 1.00 0.00 14 ARG A C 7
ATOM 2034 O O . ARG A 1 14 ? 20.983 3.424 -4.855 1.00 0.00 14 ARG A O 7
ATOM 2072 N N . LYS A 1 16 ? 19.793 1.387 -4.454 1.00 0.00 16 LYS A N 7
ATOM 2073 C CA . LYS A 1 16 ? 18.776 0.986 -5.467 1.00 0.00 16 LYS A CA 7
ATOM 2074 C C . LYS A 1 16 ? 19.354 1.185 -6.869 1.00 0.00 16 LYS A C 7
ATOM 2075 O O . LYS A 1 16 ? 19.162 0.373 -7.753 1.00 0.00 16 LYS A O 7
ATOM 2094 N N . SER A 1 17 ? 20.062 2.262 -7.079 1.00 0.00 17 SER A N 7
ATOM 2095 C CA . SER A 1 17 ? 20.653 2.519 -8.423 1.00 0.00 17 SER A CA 7
ATOM 2096 C C . SER A 1 17 ? 21.978 1.766 -8.554 1.00 0.00 17 SER A C 7
ATOM 2097 O O . SER A 1 17 ? 22.155 0.952 -9.438 1.00 0.00 17 SER A O 7
ATOM 2105 N N . ASN A 1 18 ? 22.911 2.032 -7.681 1.00 0.00 18 ASN A N 7
ATOM 2106 C CA . ASN A 1 18 ? 24.223 1.331 -7.758 1.00 0.00 18 ASN A CA 7
ATOM 2107 C C . ASN A 1 18 ? 24.050 -0.125 -7.322 1.00 0.00 18 ASN A C 7
ATOM 2108 O O . ASN A 1 18 ? 23.069 -0.762 -7.652 1.00 0.00 18 ASN A O 7
ATOM 2122 N N . GLY A 1 1 ? 2.285 -3.603 4.007 1.00 0.00 1 GLY A N 8
ATOM 2123 C CA . GLY A 1 1 ? 2.614 -2.227 3.542 1.00 0.00 1 GLY A CA 8
ATOM 2124 C C . GLY A 1 1 ? 3.872 -1.734 4.260 1.00 0.00 1 GLY A C 8
ATOM 2125 O O . GLY A 1 1 ? 4.528 -0.809 3.822 1.00 0.00 1 GLY A O 8
ATOM 2131 N N . GLU A 1 2 ? 4.215 -2.343 5.362 1.00 0.00 2 GLU A N 8
ATOM 2132 C CA . GLU A 1 2 ? 5.430 -1.907 6.108 1.00 0.00 2 GLU A CA 8
ATOM 2133 C C . GLU A 1 2 ? 6.677 -2.480 5.430 1.00 0.00 2 GLU A C 8
ATOM 2134 O O . GLU A 1 2 ? 7.742 -1.896 5.475 1.00 0.00 2 GLU A O 8
ATOM 2180 N N . LEU A 1 5 ? 8.405 -0.314 2.973 1.00 0.00 5 LEU A N 8
ATOM 2181 C CA . LEU A 1 5 ? 9.243 0.766 3.564 1.00 0.00 5 LEU A CA 8
ATOM 2182 C C . LEU A 1 5 ? 10.677 0.265 3.720 1.00 0.00 5 LEU A C 8
ATOM 2183 O O . LEU A 1 5 ? 11.605 0.820 3.164 1.00 0.00 5 LEU A O 8
ATOM 2199 N N . GLN A 1 6 ? 10.868 -0.773 4.483 1.00 0.00 6 GLN A N 8
ATOM 2200 C CA . GLN A 1 6 ? 12.242 -1.304 4.686 1.00 0.00 6 GLN A CA 8
ATOM 2201 C C . GLN A 1 6 ? 12.966 -1.387 3.340 1.00 0.00 6 GLN A C 8
ATOM 2202 O O . GLN A 1 6 ? 14.128 -1.046 3.228 1.00 0.00 6 GLN A O 8
ATOM 2233 N N . ASN A 1 8 ? 13.190 0.448 1.282 1.00 0.00 8 ASN A N 8
ATOM 2234 C CA . ASN A 1 8 ? 13.772 1.787 0.981 1.00 0.00 8 ASN A CA 8
ATOM 2235 C C . ASN A 1 8 ? 14.598 2.263 2.178 1.00 0.00 8 ASN A C 8
ATOM 2236 O O . ASN A 1 8 ? 14.595 3.430 2.521 1.00 0.00 8 ASN A O 8
ATOM 2247 N N . GLN A 1 9 ? 15.300 1.371 2.822 1.00 0.00 9 GLN A N 8
ATOM 2248 C CA . GLN A 1 9 ? 16.117 1.776 4.000 1.00 0.00 9 GLN A CA 8
ATOM 2249 C C . GLN A 1 9 ? 17.266 2.673 3.547 1.00 0.00 9 GLN A C 8
ATOM 2250 O O . GLN A 1 9 ? 17.853 2.449 2.507 1.00 0.00 9 GLN A O 8
ATOM 2296 N N . LEU A 1 12 ? 19.293 1.116 0.910 1.00 0.00 12 LEU A N 8
ATOM 2297 C CA . LEU A 1 12 ? 18.540 0.208 0.007 1.00 0.00 12 LEU A CA 8
ATOM 2298 C C . LEU A 1 12 ? 17.872 1.074 -1.055 1.00 0.00 12 LEU A C 8
ATOM 2299 O O . LEU A 1 12 ? 17.685 0.672 -2.185 1.00 0.00 12 LEU A O 8
ATOM 2315 N N . ILE A 1 13 ? 17.521 2.275 -0.684 1.00 0.00 13 ILE A N 8
ATOM 2316 C CA . ILE A 1 13 ? 16.875 3.212 -1.634 1.00 0.00 13 ILE A CA 8
ATOM 2317 C C . ILE A 1 13 ? 17.900 3.706 -2.660 1.00 0.00 13 ILE A C 8
ATOM 2318 O O . ILE A 1 13 ? 17.590 3.911 -3.816 1.00 0.00 13 ILE A O 8
ATOM 2334 N N . ARG A 1 14 ? 19.122 3.909 -2.241 1.00 0.00 14 ARG A N 8
ATOM 2335 C CA . ARG A 1 14 ? 20.160 4.394 -3.187 1.00 0.00 14 ARG A CA 8
ATOM 2336 C C . ARG A 1 14 ? 20.839 3.175 -3.768 1.00 0.00 14 ARG A C 8
ATOM 2337 O O . ARG A 1 14 ? 20.804 2.936 -4.959 1.00 0.00 14 ARG A O 8
ATOM 2375 N N . LYS A 1 16 ? 19.761 0.926 -4.188 1.00 0.00 16 LYS A N 8
ATOM 2376 C CA . LYS A 1 16 ? 18.677 0.313 -5.006 1.00 0.00 16 LYS A CA 8
ATOM 2377 C C . LYS A 1 16 ? 19.188 0.101 -6.433 1.00 0.00 16 LYS A C 8
ATOM 2378 O O . LYS A 1 16 ? 19.181 -1.000 -6.948 1.00 0.00 16 LYS A O 8
ATOM 2397 N N . SER A 1 17 ? 19.638 1.146 -7.074 1.00 0.00 17 SER A N 8
ATOM 2398 C CA . SER A 1 17 ? 20.157 1.004 -8.464 1.00 0.00 17 SER A CA 8
ATOM 2399 C C . SER A 1 17 ? 21.650 0.674 -8.418 1.00 0.00 17 SER A C 8
ATOM 2400 O O . SER A 1 17 ? 22.151 -0.098 -9.211 1.00 0.00 17 SER A O 8
ATOM 2408 N N . ASN A 1 18 ? 22.365 1.253 -7.491 1.00 0.00 18 ASN A N 8
ATOM 2409 C CA . ASN A 1 18 ? 23.825 0.974 -7.391 1.00 0.00 18 ASN A CA 8
ATOM 2410 C C . ASN A 1 18 ? 24.357 1.524 -6.066 1.00 0.00 18 ASN A C 8
ATOM 2411 O O . ASN A 1 18 ? 25.061 0.844 -5.346 1.00 0.00 18 ASN A O 8
ATOM 2425 N N . GLY A 1 1 ? 2.102 -0.486 2.038 1.00 0.00 1 GLY A N 9
ATOM 2426 C CA . GLY A 1 1 ? 2.618 -1.660 2.797 1.00 0.00 1 GLY A CA 9
ATOM 2427 C C . GLY A 1 1 ? 3.915 -1.277 3.513 1.00 0.00 1 GLY A C 9
ATOM 2428 O O . GLY A 1 1 ? 4.785 -0.647 2.945 1.00 0.00 1 GLY A O 9
ATOM 2434 N N . GLU A 1 2 ? 4.050 -1.651 4.756 1.00 0.00 2 GLU A N 9
ATOM 2435 C CA . GLU A 1 2 ? 5.291 -1.306 5.507 1.00 0.00 2 GLU A CA 9
ATOM 2436 C C . GLU A 1 2 ? 6.473 -2.091 4.935 1.00 0.00 2 GLU A C 9
ATOM 2437 O O . GLU A 1 2 ? 7.619 -1.740 5.134 1.00 0.00 2 GLU A O 9
ATOM 2483 N N . LEU A 1 5 ? 8.960 -0.274 2.891 1.00 0.00 5 LEU A N 9
ATOM 2484 C CA . LEU A 1 5 ? 9.926 0.601 3.616 1.00 0.00 5 LEU A CA 9
ATOM 2485 C C . LEU A 1 5 ? 11.239 -0.152 3.828 1.00 0.00 5 LEU A C 9
ATOM 2486 O O . LEU A 1 5 ? 12.286 0.262 3.370 1.00 0.00 5 LEU A O 9
ATOM 2502 N N . GLN A 1 6 ? 11.194 -1.247 4.531 1.00 0.00 6 GLN A N 9
ATOM 2503 C CA . GLN A 1 6 ? 12.440 -2.015 4.785 1.00 0.00 6 GLN A CA 9
ATOM 2504 C C . GLN A 1 6 ? 13.188 -2.238 3.469 1.00 0.00 6 GLN A C 9
ATOM 2505 O O . GLN A 1 6 ? 14.385 -2.441 3.454 1.00 0.00 6 GLN A O 9
ATOM 2536 N N . ASN A 1 8 ? 13.449 -0.006 1.184 1.00 0.00 8 ASN A N 9
ATOM 2537 C CA . ASN A 1 8 ? 14.063 1.294 0.790 1.00 0.00 8 ASN A CA 9
ATOM 2538 C C . ASN A 1 8 ? 14.727 1.937 2.010 1.00 0.00 8 ASN A C 9
ATOM 2539 O O . ASN A 1 8 ? 14.680 3.138 2.191 1.00 0.00 8 ASN A O 9
ATOM 2550 N N . GLN A 1 9 ? 15.344 1.149 2.846 1.00 0.00 9 GLN A N 9
ATOM 2551 C CA . GLN A 1 9 ? 16.009 1.718 4.051 1.00 0.00 9 GLN A CA 9
ATOM 2552 C C . GLN A 1 9 ? 17.103 2.691 3.615 1.00 0.00 9 GLN A C 9
ATOM 2553 O O . GLN A 1 9 ? 17.765 2.472 2.619 1.00 0.00 9 GLN A O 9
ATOM 2599 N N . LEU A 1 12 ? 19.264 1.366 1.037 1.00 0.00 12 LEU A N 9
ATOM 2600 C CA . LEU A 1 12 ? 18.604 0.373 0.155 1.00 0.00 12 LEU A CA 9
ATOM 2601 C C . LEU A 1 12 ? 17.930 1.154 -0.965 1.00 0.00 12 LEU A C 9
ATOM 2602 O O . LEU A 1 12 ? 17.834 0.708 -2.089 1.00 0.00 12 LEU A O 9
ATOM 2618 N N . ILE A 1 13 ? 17.475 2.336 -0.645 1.00 0.00 13 ILE A N 9
ATOM 2619 C CA . ILE A 1 13 ? 16.813 3.208 -1.647 1.00 0.00 13 ILE A CA 9
ATOM 2620 C C . ILE A 1 13 ? 17.847 3.737 -2.646 1.00 0.00 13 ILE A C 9
ATOM 2621 O O . ILE A 1 13 ? 17.569 3.899 -3.818 1.00 0.00 13 ILE A O 9
ATOM 2637 N N . ARG A 1 14 ? 19.042 4.010 -2.192 1.00 0.00 14 ARG A N 9
ATOM 2638 C CA . ARG A 1 14 ? 20.085 4.521 -3.117 1.00 0.00 14 ARG A CA 9
ATOM 2639 C C . ARG A 1 14 ? 20.778 3.311 -3.700 1.00 0.00 14 ARG A C 9
ATOM 2640 O O . ARG A 1 14 ? 20.766 3.082 -4.893 1.00 0.00 14 ARG A O 9
ATOM 2678 N N . LYS A 1 16 ? 19.685 0.995 -4.059 1.00 0.00 16 LYS A N 9
ATOM 2679 C CA . LYS A 1 16 ? 18.596 0.342 -4.844 1.00 0.00 16 LYS A CA 9
ATOM 2680 C C . LYS A 1 16 ? 19.068 0.124 -6.283 1.00 0.00 16 LYS A C 9
ATOM 2681 O O . LYS A 1 16 ? 19.029 -0.974 -6.799 1.00 0.00 16 LYS A O 9
ATOM 2700 N N . SER A 1 17 ? 19.508 1.165 -6.935 1.00 0.00 17 SER A N 9
ATOM 2701 C CA . SER A 1 17 ? 19.975 1.018 -8.342 1.00 0.00 17 SER A CA 9
ATOM 2702 C C . SER A 1 17 ? 21.419 0.511 -8.355 1.00 0.00 17 SER A C 9
ATOM 2703 O O . SER A 1 17 ? 21.734 -0.471 -8.998 1.00 0.00 17 SER A O 9
ATOM 2711 N N . ASN A 1 18 ? 22.298 1.169 -7.652 1.00 0.00 18 ASN A N 9
ATOM 2712 C CA . ASN A 1 18 ? 23.718 0.718 -7.630 1.00 0.00 18 ASN A CA 9
ATOM 2713 C C . ASN A 1 18 ? 23.789 -0.710 -7.083 1.00 0.00 18 ASN A C 9
ATOM 2714 O O . ASN A 1 18 ? 23.265 -1.000 -6.026 1.00 0.00 18 ASN A O 9
ATOM 2728 N N . GLY A 1 1 ? 2.710 -4.937 4.343 1.00 0.00 1 GLY A N 10
ATOM 2729 C CA . GLY A 1 1 ? 2.915 -3.785 3.420 1.00 0.00 1 GLY A CA 10
ATOM 2730 C C . GLY A 1 1 ? 4.021 -2.885 3.973 1.00 0.00 1 GLY A C 10
ATOM 2731 O O . GLY A 1 1 ? 4.599 -2.085 3.264 1.00 0.00 1 GLY A O 10
ATOM 2737 N N . GLU A 1 2 ? 4.319 -3.009 5.237 1.00 0.00 2 GLU A N 10
ATOM 2738 C CA . GLU A 1 2 ? 5.386 -2.161 5.839 1.00 0.00 2 GLU A CA 10
ATOM 2739 C C . GLU A 1 2 ? 6.728 -2.479 5.177 1.00 0.00 2 GLU A C 10
ATOM 2740 O O . GLU A 1 2 ? 7.654 -1.694 5.219 1.00 0.00 2 GLU A O 10
ATOM 2786 N N . LEU A 1 5 ? 8.138 0.007 2.896 1.00 0.00 5 LEU A N 10
ATOM 2787 C CA . LEU A 1 5 ? 8.761 1.178 3.572 1.00 0.00 5 LEU A CA 10
ATOM 2788 C C . LEU A 1 5 ? 10.231 0.875 3.847 1.00 0.00 5 LEU A C 10
ATOM 2789 O O . LEU A 1 5 ? 11.117 1.578 3.404 1.00 0.00 5 LEU A O 10
ATOM 2805 N N . GLN A 1 6 ? 10.494 -0.164 4.586 1.00 0.00 6 GLN A N 10
ATOM 2806 C CA . GLN A 1 6 ? 11.904 -0.508 4.903 1.00 0.00 6 GLN A CA 10
ATOM 2807 C C . GLN A 1 6 ? 12.661 -0.826 3.609 1.00 0.00 6 GLN A C 10
ATOM 2808 O O . GLN A 1 6 ? 13.864 -0.675 3.530 1.00 0.00 6 GLN A O 10
ATOM 2839 N N . ASN A 1 8 ? 13.215 0.761 1.432 1.00 0.00 8 ASN A N 10
ATOM 2840 C CA . ASN A 1 8 ? 13.918 1.994 0.979 1.00 0.00 8 ASN A CA 10
ATOM 2841 C C . ASN A 1 8 ? 14.732 2.574 2.138 1.00 0.00 8 ASN A C 10
ATOM 2842 O O . ASN A 1 8 ? 14.810 3.774 2.313 1.00 0.00 8 ASN A O 10
ATOM 2853 N N . GLN A 1 9 ? 15.334 1.735 2.937 1.00 0.00 9 GLN A N 10
ATOM 2854 C CA . GLN A 1 9 ? 16.131 2.246 4.089 1.00 0.00 9 GLN A CA 10
ATOM 2855 C C . GLN A 1 9 ? 17.426 2.882 3.592 1.00 0.00 9 GLN A C 10
ATOM 2856 O O . GLN A 1 9 ? 17.989 2.461 2.601 1.00 0.00 9 GLN A O 10
ATOM 2902 N N . LEU A 1 12 ? 19.178 1.002 0.959 1.00 0.00 12 LEU A N 10
ATOM 2903 C CA . LEU A 1 12 ? 18.301 0.211 0.062 1.00 0.00 12 LEU A CA 10
ATOM 2904 C C . LEU A 1 12 ? 17.822 1.155 -1.031 1.00 0.00 12 LEU A C 10
ATOM 2905 O O . LEU A 1 12 ? 17.608 0.772 -2.162 1.00 0.00 12 LEU A O 10
ATOM 2921 N N . ILE A 1 13 ? 17.673 2.404 -0.680 1.00 0.00 13 ILE A N 10
ATOM 2922 C CA . ILE A 1 13 ? 17.226 3.429 -1.655 1.00 0.00 13 ILE A CA 10
ATOM 2923 C C . ILE A 1 13 ? 18.387 3.797 -2.588 1.00 0.00 13 ILE A C 10
ATOM 2924 O O . ILE A 1 13 ? 18.195 4.082 -3.754 1.00 0.00 13 ILE A O 10
ATOM 2940 N N . ARG A 1 14 ? 19.590 3.793 -2.079 1.00 0.00 14 ARG A N 10
ATOM 2941 C CA . ARG A 1 14 ? 20.758 4.139 -2.927 1.00 0.00 14 ARG A CA 10
ATOM 2942 C C . ARG A 1 14 ? 21.180 2.870 -3.629 1.00 0.00 14 ARG A C 10
ATOM 2943 O O . ARG A 1 14 ? 21.158 2.770 -4.840 1.00 0.00 14 ARG A O 10
ATOM 2981 N N . LYS A 1 16 ? 19.578 0.858 -4.183 1.00 0.00 16 LYS A N 10
ATOM 2982 C CA . LYS A 1 16 ? 18.388 0.514 -5.017 1.00 0.00 16 LYS A CA 10
ATOM 2983 C C . LYS A 1 16 ? 18.822 0.373 -6.477 1.00 0.00 16 LYS A C 10
ATOM 2984 O O . LYS A 1 16 ? 18.622 -0.651 -7.098 1.00 0.00 16 LYS A O 10
ATOM 3003 N N . SER A 1 17 ? 19.417 1.396 -7.028 1.00 0.00 17 SER A N 10
ATOM 3004 C CA . SER A 1 17 ? 19.865 1.323 -8.445 1.00 0.00 17 SER A CA 10
ATOM 3005 C C . SER A 1 17 ? 21.285 0.758 -8.500 1.00 0.00 17 SER A C 10
ATOM 3006 O O . SER A 1 17 ? 21.657 0.074 -9.433 1.00 0.00 17 SER A O 10
ATOM 3014 N N . ASN A 1 18 ? 22.082 1.035 -7.505 1.00 0.00 18 ASN A N 10
ATOM 3015 C CA . ASN A 1 18 ? 23.477 0.510 -7.498 1.00 0.00 18 ASN A CA 10
ATOM 3016 C C . ASN A 1 18 ? 24.286 1.195 -8.602 1.00 0.00 18 ASN A C 10
ATOM 3017 O O . ASN A 1 18 ? 24.180 2.388 -8.805 1.00 0.00 18 ASN A O 10
#

InterPro domains:
  IPR005918 Conantokin, conserved site [PS60025] (79-93)